Protein AF-A0A533XH24-F1 (afdb_monomer)

Radius of gyration: 17.61 Å; Cα contacts (8 Å, |Δi|>4): 109; chains: 1; bounding box: 40×17×69 Å

Sequence (125 aa):
MKTHVRAFYDHLEADRVTAAVLENEQIEAMARDMEAGIRRRPHQTATNQVDRDWMQVKSANETAAENWLALAKYFVLKKQYEQARGTYQRVLTTYNGAAYQTYTDRARIGLQDLDMILSPSKSPS

Mean predicted aligned error: 4.95 Å

Secondary structure (DSSP, 8-state):
-HHHHHHHHHHHHTT-HHHHHHHHHHHHHHHHHHHHHHHTS-TTS-HHHHHHHHHHHHHHHHHHHHHHHHHHHHHHHTT-HHHHHHHHHHHHHHS-SGGGHHHHHHHHHHHHHHHHHHS------

Structure (mmCIF, N/CA/C/O backbone):
data_AF-A0A533XH24-F1
#
_entry.id   AF-A0A533XH24-F1
#
loop_
_atom_site.group_PDB
_atom_site.id
_atom_site.type_symbol
_atom_site.label_atom_id
_atom_site.label_alt_id
_atom_site.label_comp_id
_atom_site.label_asym_id
_atom_site.label_entity_id
_atom_site.label_seq_id
_atom_site.pdbx_PDB_ins_code
_atom_site.Cartn_x
_atom_site.Cartn_y
_atom_site.Cartn_z
_atom_site.occupancy
_atom_site.B_iso_or_equiv
_atom_site.auth_seq_id
_atom_site.auth_comp_id
_atom_site.auth_asym_id
_atom_site.auth_atom_id
_atom_site.pdbx_PDB_model_num
ATOM 1 N N . MET A 1 1 ? -3.157 0.554 -14.818 1.00 85.75 1 MET A N 1
ATOM 2 C CA . MET A 1 1 ? -2.865 1.307 -13.573 1.00 85.75 1 MET A CA 1
ATOM 3 C C . MET A 1 1 ? -4.024 2.186 -13.096 1.00 85.75 1 MET A C 1
ATOM 5 O O . MET A 1 1 ? -4.640 1.797 -12.121 1.00 85.75 1 MET A O 1
ATOM 9 N N . LYS A 1 2 ? -4.384 3.311 -13.749 1.00 91.62 2 LYS A N 1
ATOM 10 C CA . LYS A 1 2 ? -5.45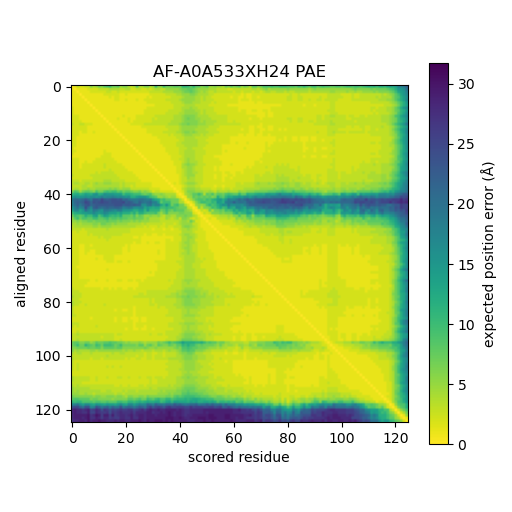1 4.222 -13.250 1.00 91.62 2 LYS A CA 1
ATOM 11 C C . LYS A 1 2 ? -6.791 3.527 -12.950 1.00 91.62 2 LYS A C 1
ATOM 13 O O . LYS A 1 2 ? -7.417 3.840 -11.947 1.00 91.62 2 LYS A O 1
ATOM 18 N N . THR A 1 3 ? -7.194 2.569 -13.788 1.00 95.50 3 THR A N 1
ATOM 19 C CA . THR A 1 3 ? -8.401 1.754 -13.569 1.00 95.50 3 THR A CA 1
ATOM 20 C C . THR A 1 3 ? -8.332 0.956 -12.267 1.00 95.50 3 THR A C 1
ATOM 22 O O . THR A 1 3 ? -9.264 1.033 -11.480 1.00 95.50 3 THR A O 1
ATOM 25 N N . HIS A 1 4 ? -7.213 0.273 -12.005 1.00 97.00 4 HIS A N 1
AT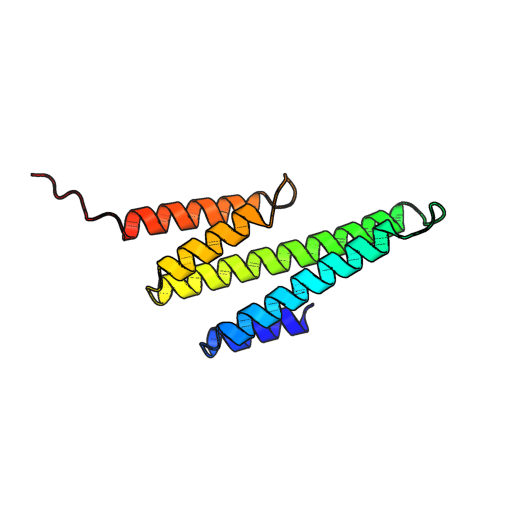OM 26 C CA . HIS A 1 4 ? -7.001 -0.494 -10.771 1.00 97.00 4 HIS A CA 1
ATOM 27 C C . HIS A 1 4 ? -6.941 0.404 -9.533 1.00 97.00 4 HIS A C 1
ATOM 29 O O . HIS A 1 4 ? -7.497 0.059 -8.503 1.00 97.00 4 HIS A O 1
ATOM 35 N N . VAL A 1 5 ? -6.339 1.596 -9.633 1.00 97.38 5 VAL A N 1
ATOM 36 C CA . VAL A 1 5 ? -6.344 2.570 -8.524 1.00 97.38 5 VAL A CA 1
ATOM 37 C C . VAL A 1 5 ? -7.767 2.997 -8.186 1.00 97.38 5 VAL A C 1
ATOM 39 O O . VAL A 1 5 ? -8.150 3.010 -7.024 1.00 97.38 5 VAL A O 1
ATOM 42 N N . ARG A 1 6 ? -8.573 3.327 -9.198 1.00 97.88 6 ARG A N 1
ATOM 43 C CA . ARG A 1 6 ? -9.973 3.688 -8.977 1.00 97.88 6 ARG A CA 1
ATOM 44 C C . ARG A 1 6 ? -10.757 2.526 -8.363 1.00 97.88 6 ARG A C 1
ATOM 46 O O . ARG A 1 6 ? -11.409 2.722 -7.348 1.00 97.88 6 ARG A O 1
ATOM 53 N N . ALA A 1 7 ? -10.642 1.329 -8.937 1.00 98.25 7 ALA A N 1
ATOM 54 C CA . ALA A 1 7 ? -11.324 0.139 -8.436 1.00 98.25 7 ALA A CA 1
ATOM 55 C C . ALA A 1 7 ? -10.901 -0.212 -6.999 1.00 98.25 7 ALA A C 1
ATOM 57 O O . ALA A 1 7 ? -11.744 -0.595 -6.194 1.00 98.25 7 ALA A O 1
ATOM 58 N N . PHE A 1 8 ? -9.625 -0.012 -6.648 1.00 98.62 8 PHE A N 1
ATOM 59 C CA . PHE A 1 8 ? -9.124 -0.153 -5.282 1.00 98.62 8 PHE A CA 1
ATOM 60 C C . PHE A 1 8 ? -9.916 0.720 -4.302 1.00 98.62 8 PHE A C 1
ATOM 62 O O . PHE A 1 8 ? -10.435 0.203 -3.312 1.00 98.62 8 PHE A O 1
ATOM 69 N N . TYR A 1 9 ? -10.040 2.022 -4.582 1.00 98.31 9 TYR A N 1
ATOM 70 C CA . TYR A 1 9 ? -10.770 2.941 -3.706 1.00 98.31 9 TYR A CA 1
ATOM 71 C C . TYR A 1 9 ? -12.275 2.649 -3.700 1.00 98.31 9 TYR A C 1
ATOM 73 O O . TYR A 1 9 ? -12.849 2.560 -2.618 1.00 98.31 9 TYR A O 1
ATOM 81 N N . ASP A 1 10 ? -12.883 2.374 -4.859 1.00 98.44 10 ASP A N 1
ATOM 82 C CA . ASP A 1 10 ? -14.301 1.991 -4.961 1.00 98.44 10 ASP A CA 1
ATOM 83 C C . ASP A 1 10 ? -14.602 0.727 -4.116 1.00 98.44 10 ASP A C 1
ATOM 85 O O . ASP A 1 10 ? -15.638 0.619 -3.457 1.00 98.44 10 ASP A O 1
ATOM 89 N N . HIS A 1 11 ? -13.690 -0.253 -4.100 1.00 98.56 11 HIS A N 1
ATOM 90 C CA . HIS A 1 11 ? -13.813 -1.453 -3.271 1.00 98.56 11 HIS A CA 1
ATOM 91 C C . HIS A 1 11 ? -13.588 -1.183 -1.787 1.00 98.56 11 HIS A C 1
ATOM 93 O O . HIS A 1 11 ? -14.305 -1.755 -0.965 1.00 98.56 11 HIS A O 1
ATOM 99 N N . LEU A 1 12 ? -12.629 -0.327 -1.437 1.00 97.31 12 LEU A N 1
ATOM 100 C CA . LEU A 1 12 ? -12.354 0.026 -0.049 1.00 97.31 12 LEU A CA 1
ATOM 101 C C . LEU A 1 12 ? -13.529 0.789 0.579 1.00 97.31 12 LEU A C 1
ATOM 103 O O . LEU A 1 12 ? -13.918 0.484 1.702 1.00 97.31 12 LEU A O 1
ATOM 107 N N . GLU A 1 13 ? -14.138 1.713 -0.167 1.00 97.00 13 GLU A N 1
ATOM 108 C CA . GLU A 1 13 ? -15.345 2.445 0.241 1.00 97.00 13 GLU A CA 1
ATOM 109 C C . GLU A 1 13 ? -16.562 1.525 0.416 1.00 97.00 13 GLU A C 1
ATOM 111 O O . GLU A 1 13 ? -17.407 1.761 1.277 1.00 97.00 13 GLU A O 1
ATOM 116 N N . ALA A 1 14 ? -16.635 0.442 -0.362 1.00 98.12 14 ALA A N 1
ATOM 117 C CA . ALA A 1 14 ? -17.682 -0.572 -0.260 1.00 98.12 14 ALA A CA 1
ATOM 118 C C . ALA A 1 14 ? -17.383 -1.680 0.776 1.00 98.12 14 ALA A C 1
ATOM 120 O O . ALA A 1 14 ? -18.050 -2.717 0.754 1.00 98.12 1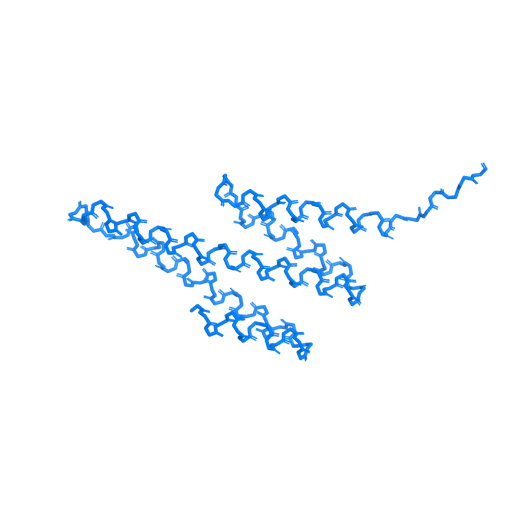4 ALA A O 1
ATOM 121 N N . ASP A 1 15 ? -16.367 -1.509 1.633 1.00 97.81 15 ASP A N 1
ATOM 122 C CA . ASP A 1 15 ? -15.862 -2.502 2.595 1.00 97.81 15 ASP A CA 1
ATOM 123 C C . ASP A 1 15 ? -15.458 -3.859 1.949 1.00 97.81 15 ASP A C 1
ATOM 125 O O . ASP A 1 15 ? -15.342 -4.892 2.614 1.00 97.81 15 ASP A O 1
ATOM 129 N N . ARG A 1 16 ? -15.178 -3.884 0.637 1.00 98.38 16 ARG A N 1
ATOM 130 C CA . ARG A 1 16 ? -14.754 -5.073 -0.130 1.00 98.38 16 ARG A CA 1
ATOM 131 C C . ARG A 1 16 ? -13.236 -5.222 -0.115 1.00 98.38 16 ARG A C 1
ATOM 133 O O . ARG A 1 16 ? -12.575 -5.192 -1.152 1.00 98.38 16 ARG A O 1
ATOM 140 N N . VAL A 1 17 ? -12.690 -5.424 1.080 1.00 98.12 17 VAL A N 1
ATOM 141 C CA . VAL A 1 17 ? -11.242 -5.470 1.346 1.00 98.12 17 VAL A CA 1
ATOM 142 C C . VAL A 1 17 ? -10.492 -6.425 0.414 1.00 98.12 17 VAL A C 1
ATOM 144 O O . VAL A 1 17 ? -9.497 -6.030 -0.180 1.00 98.12 17 VAL A O 1
ATOM 147 N N . THR A 1 18 ? -10.968 -7.660 0.236 1.00 98.06 18 THR A N 1
ATOM 148 C CA . THR A 1 18 ? -10.297 -8.642 -0.634 1.00 98.06 18 THR A CA 1
ATOM 149 C C . THR A 1 18 ? -10.216 -8.169 -2.083 1.00 98.06 18 THR A C 1
ATOM 151 O O . THR A 1 18 ? -9.192 -8.359 -2.728 1.00 98.06 18 THR A O 1
ATOM 154 N N . ALA A 1 19 ? -11.264 -7.520 -2.592 1.00 98.44 19 ALA A N 1
ATOM 155 C CA . ALA A 1 19 ? -11.256 -6.988 -3.949 1.00 98.44 19 ALA A CA 1
ATOM 156 C C . ALA A 1 19 ? -10.283 -5.805 -4.069 1.00 98.44 19 ALA A C 1
ATOM 158 O O . ALA A 1 19 ? -9.497 -5.763 -5.007 1.00 98.44 19 ALA A O 1
ATOM 159 N N . ALA A 1 20 ? -10.250 -4.904 -3.079 1.00 98.56 20 ALA A N 1
ATOM 160 C CA . ALA A 1 20 ? -9.267 -3.821 -3.040 1.00 98.56 20 ALA A CA 1
ATOM 161 C C . ALA A 1 20 ? -7.823 -4.364 -3.040 1.00 98.56 20 ALA A C 1
ATOM 163 O O . ALA A 1 20 ? -7.003 -3.949 -3.852 1.00 98.56 20 ALA A O 1
ATOM 164 N N . VAL A 1 21 ? -7.520 -5.352 -2.192 1.00 98.56 21 VAL A N 1
ATOM 165 C CA . VAL A 1 21 ? -6.211 -6.034 -2.153 1.00 98.56 21 VAL A CA 1
ATOM 166 C C . VAL A 1 21 ? -5.817 -6.545 -3.543 1.00 98.56 21 VAL A C 1
ATOM 168 O O . VAL A 1 21 ? -4.722 -6.234 -4.007 1.00 98.56 21 VAL A O 1
ATOM 171 N N . LEU A 1 22 ? -6.721 -7.254 -4.230 1.00 98.50 22 LEU A N 1
ATOM 172 C CA . LEU A 1 22 ? -6.467 -7.793 -5.569 1.00 98.50 22 LEU A CA 1
ATOM 173 C C . LEU A 1 22 ? -6.166 -6.692 -6.592 1.00 98.50 22 LEU A C 1
ATOM 175 O O . LEU A 1 22 ? -5.219 -6.826 -7.364 1.00 98.50 22 LEU A O 1
ATOM 179 N N . GLU A 1 23 ? -6.917 -5.589 -6.582 1.00 98.62 23 GLU A N 1
ATOM 180 C CA . GLU A 1 23 ? -6.662 -4.457 -7.481 1.00 98.62 23 GLU A CA 1
ATOM 181 C C . GLU A 1 23 ? -5.269 -3.851 -7.260 1.00 98.62 23 GLU A C 1
ATOM 183 O O . GLU A 1 23 ? -4.579 -3.497 -8.220 1.00 98.62 23 GLU A O 1
ATOM 188 N N 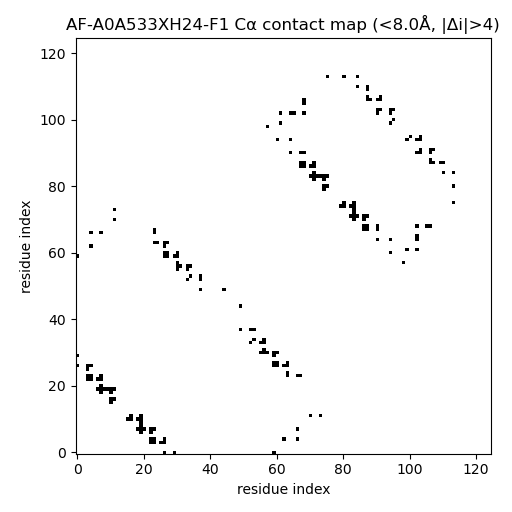. ASN A 1 24 ? -4.806 -3.778 -6.009 1.00 98.62 24 ASN A N 1
ATOM 189 C CA . ASN A 1 24 ? -3.466 -3.276 -5.727 1.00 98.62 24 ASN A CA 1
ATOM 190 C C . ASN A 1 24 ? -2.363 -4.258 -6.146 1.00 98.62 24 ASN A C 1
ATOM 192 O O . ASN A 1 24 ? -1.329 -3.853 -6.678 1.00 98.62 24 ASN A O 1
ATOM 196 N N . GLU A 1 25 ? -2.594 -5.558 -5.966 1.00 98.25 25 GLU A N 1
ATOM 197 C CA . GLU A 1 25 ? -1.675 -6.600 -6.429 1.00 98.25 25 GLU A CA 1
ATOM 198 C C . GLU A 1 25 ? -1.540 -6.609 -7.958 1.00 98.25 25 GLU A C 1
ATOM 200 O O . GLU A 1 25 ? -0.444 -6.855 -8.464 1.00 98.25 25 GLU A O 1
ATOM 205 N N . GLN A 1 26 ? -2.587 -6.240 -8.709 1.00 98.44 26 GLN A N 1
ATOM 206 C CA . GLN A 1 26 ? -2.478 -6.033 -10.161 1.00 98.44 26 GLN A CA 1
ATOM 207 C C . GLN A 1 26 ? -1.540 -4.871 -10.518 1.00 98.44 26 GLN A C 1
ATOM 209 O O . GLN A 1 26 ? -0.797 -4.957 -11.495 1.00 98.44 26 GLN A O 1
ATOM 214 N N . ILE A 1 27 ? -1.511 -3.795 -9.726 1.00 98.25 27 ILE A N 1
ATOM 215 C CA . ILE A 1 27 ? -0.562 -2.687 -9.934 1.00 98.25 27 ILE A CA 1
ATOM 216 C C . ILE A 1 27 ? 0.875 -3.162 -9.679 1.00 98.25 27 ILE A C 1
ATOM 218 O O . ILE A 1 27 ? 1.766 -2.870 -10.480 1.00 98.25 27 ILE A O 1
ATOM 222 N N . GLU A 1 28 ? 1.104 -3.936 -8.615 1.00 97.81 28 GLU A N 1
ATOM 223 C CA . GLU A 1 28 ? 2.416 -4.540 -8.347 1.00 97.81 28 GLU A CA 1
ATOM 224 C C . GLU A 1 28 ? 2.834 -5.534 -9.443 1.00 97.81 28 GLU A C 1
ATOM 226 O O . GLU A 1 28 ? 4.013 -5.608 -9.788 1.00 97.81 28 GLU A O 1
ATOM 231 N N . ALA A 1 29 ? 1.897 -6.309 -9.994 1.00 97.75 29 ALA A N 1
ATOM 232 C CA . ALA A 1 29 ? 2.165 -7.225 -11.101 1.00 97.75 29 ALA A CA 1
ATOM 233 C C . ALA A 1 29 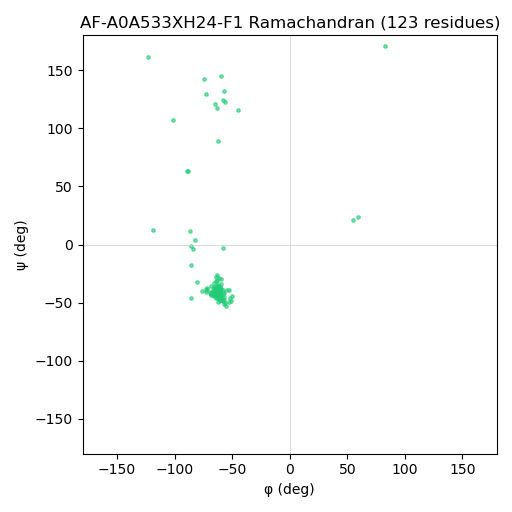? 2.588 -6.458 -12.362 1.00 97.75 29 ALA A C 1
ATOM 235 O O . ALA A 1 29 ? 3.621 -6.771 -12.949 1.00 97.75 29 ALA A O 1
ATOM 236 N N . MET A 1 30 ? 1.879 -5.374 -12.704 1.00 96.81 30 MET A N 1
ATOM 237 C CA . MET A 1 30 ? 2.268 -4.486 -13.805 1.00 96.81 30 MET A CA 1
ATOM 238 C C . MET A 1 30 ? 3.684 -3.926 -13.617 1.00 96.81 30 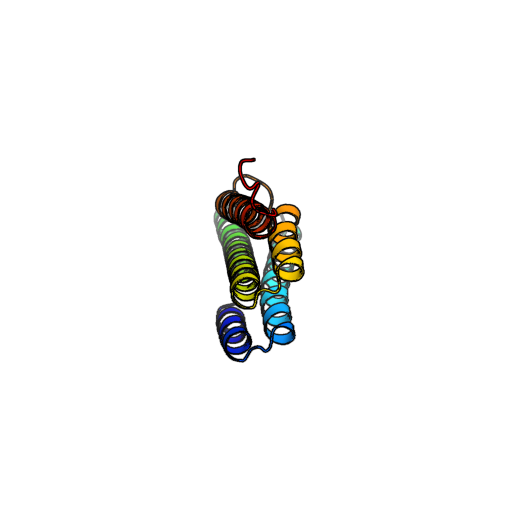MET A C 1
ATOM 240 O O . MET A 1 30 ? 4.451 -3.873 -14.577 1.00 96.81 30 MET A O 1
ATOM 244 N N . ALA A 1 31 ? 4.051 -3.520 -12.396 1.00 96.00 31 ALA A N 1
ATOM 245 C CA . ALA A 1 31 ? 5.398 -3.031 -12.100 1.00 96.00 31 ALA A CA 1
ATOM 246 C C . ALA A 1 31 ? 6.470 -4.105 -12.344 1.00 96.00 31 ALA A C 1
ATOM 248 O O . ALA A 1 31 ? 7.476 -3.833 -13.004 1.00 96.00 31 ALA A O 1
ATOM 249 N N . ARG A 1 32 ? 6.225 -5.334 -11.871 1.00 96.12 32 ARG A N 1
ATOM 250 C CA . ARG A 1 32 ? 7.123 -6.485 -12.064 1.00 96.12 32 ARG A CA 1
ATOM 251 C C . ARG A 1 32 ? 7.269 -6.866 -13.535 1.00 96.12 32 ARG A C 1
ATOM 253 O O . ARG A 1 32 ? 8.383 -7.129 -13.986 1.00 96.12 32 ARG A O 1
ATOM 260 N N . ASP A 1 33 ? 6.176 -6.853 -14.290 1.00 95.38 33 ASP A N 1
ATOM 261 C CA . ASP A 1 33 ? 6.188 -7.166 -15.720 1.00 95.38 33 ASP A CA 1
ATOM 262 C C . ASP A 1 33 ? 6.961 -6.110 -16.519 1.00 95.38 33 ASP A C 1
ATOM 264 O O . ASP A 1 33 ? 7.778 -6.456 -17.378 1.00 95.38 33 ASP A O 1
ATOM 268 N N . MET A 1 34 ? 6.771 -4.823 -16.201 1.00 94.06 34 MET A N 1
ATOM 269 C CA . MET A 1 34 ? 7.550 -3.732 -16.795 1.00 94.06 34 MET A CA 1
ATOM 270 C C . MET A 1 34 ? 9.045 -3.883 -16.486 1.00 94.06 34 MET A C 1
ATOM 272 O O . MET A 1 34 ? 9.870 -3.812 -17.397 1.00 94.06 34 MET A O 1
ATOM 276 N N . GLU A 1 35 ? 9.404 -4.160 -15.231 1.00 93.81 35 GLU A N 1
ATOM 277 C CA . GLU A 1 35 ? 10.789 -4.381 -14.804 1.00 93.81 35 GLU A CA 1
ATOM 278 C C . GLU A 1 35 ? 11.438 -5.574 -15.525 1.00 93.81 35 GLU A C 1
ATOM 280 O O . GLU A 1 35 ? 12.548 -5.463 -16.059 1.00 93.81 35 GLU A O 1
ATOM 285 N N . ALA A 1 36 ? 10.741 -6.711 -15.595 1.00 93.81 36 ALA A N 1
ATOM 286 C CA . ALA A 1 36 ? 11.201 -7.889 -16.325 1.00 93.81 36 ALA A CA 1
ATOM 287 C C . ALA A 1 36 ? 11.370 -7.592 -17.822 1.00 93.81 36 ALA A C 1
ATOM 289 O O . ALA A 1 36 ? 12.345 -8.030 -18.439 1.00 93.81 36 ALA A O 1
ATOM 290 N N . GLY A 1 37 ? 10.450 -6.813 -18.394 1.00 91.44 37 GLY A N 1
ATOM 291 C CA . GLY A 1 37 ? 10.517 -6.334 -19.766 1.00 91.44 37 GLY A CA 1
ATOM 292 C C . GLY A 1 37 ? 11.760 -5.489 -20.024 1.00 91.44 37 GLY A C 1
ATOM 293 O O . GLY A 1 37 ? 12.464 -5.756 -20.991 1.00 91.44 37 GLY A O 1
ATOM 294 N N . ILE A 1 38 ? 12.071 -4.520 -19.157 1.00 90.44 38 ILE A N 1
ATOM 295 C CA . ILE A 1 38 ? 13.263 -3.664 -19.279 1.00 90.44 38 ILE A CA 1
ATOM 296 C C . ILE A 1 38 ? 14.545 -4.503 -19.201 1.00 90.44 38 ILE A C 1
ATOM 298 O O . ILE A 1 38 ? 15.423 -4.357 -20.050 1.00 90.44 38 ILE A O 1
ATOM 302 N N . ARG A 1 39 ? 14.638 -5.426 -18.234 1.00 88.94 39 ARG A N 1
ATOM 303 C CA . ARG A 1 39 ? 15.824 -6.279 -18.028 1.00 88.94 39 ARG A CA 1
ATOM 304 C C . ARG A 1 39 ? 16.125 -7.227 -19.188 1.00 88.94 39 ARG A C 1
ATOM 306 O O . ARG A 1 39 ? 17.276 -7.602 -19.374 1.00 88.94 39 ARG A O 1
ATOM 313 N N . ARG A 1 40 ? 15.108 -7.634 -19.952 1.00 88.31 40 ARG A N 1
ATOM 314 C CA . ARG A 1 40 ? 15.257 -8.537 -21.106 1.00 88.31 40 ARG A CA 1
ATOM 315 C C . ARG A 1 40 ? 15.644 -7.815 -22.400 1.00 88.31 40 ARG A C 1
ATOM 317 O O . ARG A 1 40 ? 15.830 -8.481 -23.418 1.00 88.31 40 ARG A O 1
ATOM 324 N N . ARG A 1 41 ? 15.728 -6.479 -22.410 1.00 81.69 41 ARG A N 1
ATOM 325 C CA . ARG A 1 41 ? 15.974 -5.734 -23.651 1.00 81.69 41 ARG A CA 1
ATOM 326 C C . ARG A 1 41 ? 17.426 -5.834 -24.119 1.00 81.69 41 ARG A C 1
ATOM 328 O O . ARG A 1 41 ? 18.338 -5.752 -23.297 1.00 81.69 41 ARG A O 1
ATOM 335 N N . PRO A 1 42 ? 17.654 -5.918 -25.443 1.00 72.12 42 PRO A N 1
ATOM 336 C CA . PRO A 1 42 ? 18.990 -5.818 -26.009 1.00 72.12 42 PRO A CA 1
ATOM 337 C C . PRO A 1 42 ? 19.643 -4.474 -25.659 1.00 72.12 42 PRO A C 1
ATOM 339 O O . PRO A 1 42 ? 18.983 -3.428 -25.671 1.00 72.12 42 PRO A O 1
ATOM 342 N N . HIS A 1 43 ? 20.963 -4.491 -25.458 1.00 63.38 43 HIS A N 1
ATOM 343 C CA . HIS 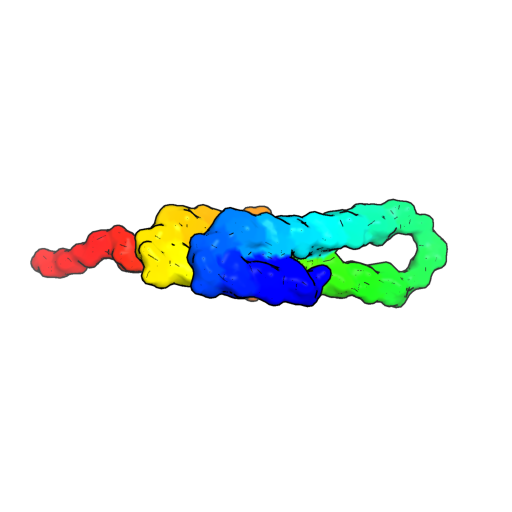A 1 43 ? 21.802 -3.323 -25.142 1.00 63.38 43 HIS A CA 1
ATOM 344 C C . HIS A 1 43 ? 21.764 -2.177 -26.178 1.00 63.38 43 HIS A C 1
ATOM 346 O O . HIS A 1 43 ? 22.374 -1.139 -25.959 1.00 63.38 43 HIS A O 1
ATOM 352 N N . GLN A 1 44 ? 21.050 -2.336 -27.297 1.00 62.12 44 GLN A N 1
ATOM 353 C CA . GLN A 1 44 ? 20.883 -1.317 -28.342 1.00 62.12 44 GLN A CA 1
ATOM 354 C C . GLN A 1 44 ? 19.735 -0.327 -28.064 1.00 62.12 44 GLN A C 1
ATOM 356 O O . GLN A 1 44 ? 19.498 0.583 -28.856 1.00 62.12 44 GLN A O 1
ATOM 361 N N . THR A 1 45 ? 19.001 -0.489 -26.959 1.00 68.88 45 THR A N 1
ATOM 362 C CA . THR A 1 45 ? 17.926 0.444 -26.586 1.00 68.88 45 THR A CA 1
ATOM 363 C C . THR A 1 45 ? 18.525 1.766 -26.098 1.00 68.88 45 THR A C 1
ATOM 365 O O . THR A 1 45 ? 19.382 1.763 -25.219 1.00 68.88 45 THR A O 1
ATOM 368 N N . ALA A 1 46 ? 18.062 2.901 -26.635 1.00 74.19 46 ALA A N 1
ATOM 369 C CA . ALA A 1 46 ? 18.544 4.224 -26.235 1.00 74.19 46 ALA A CA 1
ATOM 370 C C . ALA A 1 46 ? 18.376 4.461 -24.720 1.00 74.19 46 ALA A C 1
ATOM 372 O O . ALA A 1 46 ? 17.285 4.256 -24.184 1.00 74.19 46 ALA A O 1
ATOM 373 N N . THR A 1 47 ? 19.427 4.953 -24.054 1.00 74.56 47 THR A N 1
ATOM 374 C CA . THR A 1 47 ? 19.479 5.183 -22.595 1.00 74.56 47 THR A CA 1
ATOM 375 C C . THR A 1 47 ? 18.269 5.969 -22.078 1.00 74.56 47 THR A C 1
ATOM 377 O O . THR A 1 47 ? 17.600 5.530 -21.149 1.00 74.56 47 THR A O 1
ATOM 380 N N . ASN A 1 48 ? 17.874 7.040 -22.778 1.00 79.81 48 ASN A N 1
ATOM 381 C CA . ASN A 1 48 ? 16.720 7.869 -22.403 1.00 79.81 48 ASN A CA 1
ATOM 382 C C . ASN A 1 48 ? 15.383 7.101 -22.389 1.00 79.81 48 ASN A C 1
ATOM 384 O O . ASN A 1 48 ? 14.457 7.478 -21.671 1.00 79.81 48 ASN A O 1
ATOM 388 N N . GLN A 1 49 ? 15.235 6.050 -23.203 1.00 79.62 49 GLN A N 1
ATOM 389 C CA . GLN A 1 49 ? 14.029 5.219 -23.191 1.00 79.62 49 GLN A CA 1
ATOM 390 C C . GLN A 1 49 ? 14.017 4.283 -21.981 1.00 79.62 49 GLN A C 1
ATOM 392 O O . GLN A 1 49 ? 12.974 4.108 -21.361 1.00 79.62 49 GLN A O 1
ATOM 397 N N . VAL A 1 50 ? 15.174 3.718 -21.634 1.00 82.12 50 VAL A N 1
ATOM 398 C CA . VAL A 1 50 ? 15.329 2.850 -20.462 1.00 82.12 50 VAL A CA 1
ATOM 399 C C . VAL A 1 50 ? 15.023 3.627 -19.178 1.00 82.12 50 VAL A C 1
ATOM 401 O O . VAL A 1 50 ? 14.277 3.130 -18.338 1.00 82.12 50 VAL A O 1
ATOM 404 N N . ASP A 1 51 ? 15.489 4.873 -19.069 1.00 86.94 51 ASP A N 1
ATOM 405 C CA . ASP A 1 51 ? 15.212 5.733 -17.911 1.00 86.94 51 ASP A CA 1
ATOM 406 C C . ASP A 1 51 ? 13.717 6.056 -17.758 1.00 86.94 51 ASP A C 1
ATOM 408 O O . ASP A 1 51 ? 13.165 5.968 -16.658 1.00 86.94 51 ASP A O 1
ATOM 412 N N . ARG A 1 52 ? 13.024 6.372 -18.864 1.00 89.38 52 ARG A N 1
ATOM 413 C CA . ARG A 1 52 ? 11.569 6.613 -18.843 1.00 89.38 52 ARG A CA 1
ATOM 414 C C . ARG A 1 52 ? 10.783 5.383 -18.405 1.00 89.38 52 ARG A C 1
ATOM 416 O O . ARG A 1 52 ? 9.804 5.519 -17.675 1.00 89.38 52 ARG A O 1
ATOM 423 N N . ASP A 1 53 ? 11.208 4.197 -18.817 1.00 89.94 53 ASP A N 1
ATOM 424 C CA . ASP A 1 53 ? 10.519 2.962 -18.452 1.00 89.94 53 ASP A CA 1
ATOM 425 C C . ASP A 1 53 ? 10.762 2.612 -16.975 1.00 89.94 53 ASP A C 1
ATOM 427 O O . ASP A 1 53 ? 9.828 2.235 -16.265 1.00 89.94 53 ASP A O 1
ATOM 431 N N . TRP A 1 54 ? 11.972 2.844 -16.456 1.00 92.81 54 TRP A N 1
ATOM 432 C CA . TRP A 1 54 ? 12.239 2.739 -15.017 1.00 92.81 54 TRP A CA 1
ATOM 433 C C . TRP A 1 54 ? 11.426 3.740 -14.191 1.00 92.81 54 TRP A C 1
ATOM 435 O O . TRP A 1 54 ? 10.949 3.394 -13.108 1.00 92.81 54 TRP A O 1
ATOM 445 N N . MET A 1 55 ? 11.190 4.953 -14.700 1.00 93.94 55 MET A N 1
ATOM 4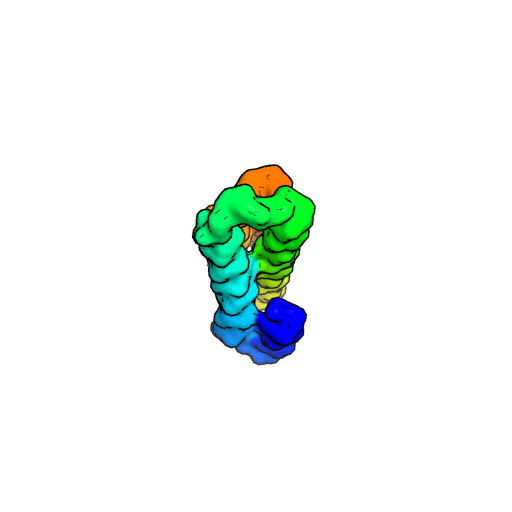46 C CA . MET A 1 55 ? 10.273 5.900 -14.056 1.00 93.94 55 MET A CA 1
ATOM 447 C C . MET A 1 55 ? 8.834 5.370 -13.992 1.00 93.94 55 MET A C 1
ATOM 449 O O . MET A 1 55 ? 8.148 5.605 -12.997 1.00 93.94 55 MET A O 1
ATOM 453 N N . GLN A 1 56 ? 8.367 4.644 -15.012 1.00 94.44 56 GLN A N 1
ATOM 454 C CA . GLN A 1 56 ? 7.036 4.026 -14.990 1.00 94.44 56 GLN A CA 1
ATOM 455 C C . GLN A 1 56 ? 6.948 2.900 -13.954 1.00 94.44 56 GLN A C 1
ATOM 457 O O . GLN A 1 56 ? 5.970 2.843 -13.208 1.00 94.44 56 GLN A O 1
ATOM 462 N N . VAL A 1 57 ? 7.987 2.062 -13.845 1.00 95.94 57 VAL A N 1
ATOM 463 C CA . VAL A 1 57 ? 8.094 1.040 -12.785 1.00 95.94 57 VAL A CA 1
ATOM 464 C C . VAL A 1 57 ? 8.037 1.694 -11.405 1.00 95.94 57 VAL A C 1
ATOM 466 O O . VAL A 1 57 ? 7.242 1.282 -10.559 1.00 95.94 57 VAL A O 1
ATOM 469 N N . LYS A 1 58 ? 8.830 2.752 -11.191 1.00 95.50 58 LYS A N 1
ATOM 470 C CA . LYS A 1 58 ? 8.828 3.520 -9.939 1.00 95.50 58 LYS A CA 1
ATOM 471 C C . LYS A 1 58 ? 7.434 4.053 -9.622 1.00 95.50 58 LYS A C 1
ATOM 473 O O . LYS A 1 58 ? 6.936 3.805 -8.533 1.00 95.50 58 LYS A O 1
ATOM 478 N N . SER A 1 59 ? 6.777 4.702 -10.583 1.00 95.88 59 SER A N 1
ATOM 479 C CA . SER A 1 59 ? 5.434 5.265 -10.400 1.00 95.88 59 SER A CA 1
ATOM 480 C C . SER A 1 59 ? 4.385 4.203 -10.044 1.00 95.88 59 SER A C 1
ATOM 482 O O . SER A 1 59 ? 3.533 4.446 -9.186 1.00 95.88 59 SER A O 1
ATOM 484 N N . ALA A 1 60 ? 4.455 3.014 -10.649 1.00 97.25 60 ALA A N 1
ATOM 485 C CA . ALA A 1 60 ? 3.564 1.907 -10.312 1.00 97.25 60 ALA A CA 1
ATOM 486 C C . ALA A 1 60 ? 3.802 1.391 -8.884 1.00 97.25 60 ALA A C 1
ATOM 488 O O . ALA A 1 60 ? 2.845 1.228 -8.128 1.00 97.25 60 ALA A O 1
ATOM 489 N N . ASN A 1 61 ? 5.063 1.216 -8.483 1.00 97.88 61 ASN A N 1
ATOM 490 C CA . ASN A 1 61 ? 5.410 0.803 -7.121 1.00 97.88 61 ASN A CA 1
ATOM 491 C C . ASN A 1 61 ? 5.009 1.848 -6.071 1.00 97.88 61 ASN A C 1
ATOM 493 O O . ASN A 1 61 ? 4.465 1.488 -5.032 1.00 97.88 61 ASN A O 1
ATOM 497 N N . GLU A 1 62 ? 5.225 3.133 -6.350 1.00 97.62 62 GLU A N 1
ATOM 498 C CA . GLU A 1 62 ? 4.800 4.246 -5.492 1.00 97.62 62 GLU A CA 1
ATOM 499 C C . GLU A 1 62 ? 3.279 4.263 -5.307 1.00 97.62 62 GLU A C 1
ATOM 501 O O . GLU A 1 62 ? 2.784 4.376 -4.187 1.00 97.62 62 GLU A O 1
ATOM 506 N N . THR A 1 63 ? 2.536 4.068 -6.398 1.00 98.25 63 THR A N 1
ATOM 507 C CA . THR A 1 63 ? 1.072 3.964 -6.363 1.00 98.25 63 THR A CA 1
ATOM 508 C C . THR A 1 63 ? 0.623 2.780 -5.505 1.00 98.25 63 THR A C 1
ATOM 510 O O . THR A 1 63 ? -0.268 2.922 -4.669 1.00 98.25 63 THR A O 1
ATOM 513 N N . ALA A 1 64 ? 1.254 1.616 -5.676 1.00 98.56 64 ALA A N 1
ATOM 514 C CA . ALA A 1 64 ? 0.913 0.432 -4.900 1.00 98.56 64 ALA A CA 1
ATOM 515 C C . ALA A 1 64 ? 1.230 0.598 -3.404 1.00 98.56 64 ALA A C 1
ATOM 517 O O . ALA A 1 64 ? 0.430 0.199 -2.553 1.00 98.56 64 ALA A O 1
ATOM 518 N N . ALA A 1 65 ? 2.353 1.245 -3.076 1.00 98.62 65 ALA A N 1
ATOM 519 C CA . ALA A 1 65 ? 2.731 1.559 -1.703 1.00 98.62 65 ALA A CA 1
ATOM 520 C C . ALA A 1 65 ? 1.723 2.509 -1.038 1.00 98.62 65 ALA A C 1
ATOM 522 O O . ALA A 1 65 ? 1.324 2.282 0.105 1.00 98.62 65 ALA A O 1
ATOM 523 N N . GLU A 1 66 ? 1.268 3.540 -1.755 1.00 98.50 66 GLU A N 1
ATOM 524 C CA . GLU A 1 66 ? 0.251 4.474 -1.260 1.00 98.50 66 GLU A CA 1
ATOM 525 C C . GLU A 1 66 ? -1.072 3.762 -0.947 1.00 98.50 66 GLU A C 1
ATOM 527 O O . GLU A 1 66 ? -1.650 3.964 0.124 1.00 98.50 66 GLU A O 1
ATOM 532 N N . ASN A 1 67 ? -1.517 2.870 -1.832 1.00 98.69 67 ASN A N 1
ATOM 533 C CA . ASN A 1 67 ? -2.727 2.077 -1.628 1.00 98.69 67 ASN A CA 1
ATOM 534 C C . ASN A 1 67 ? -2.613 1.156 -0.403 1.00 98.69 67 ASN A C 1
ATOM 536 O O . ASN A 1 67 ? -3.547 1.078 0.396 1.00 98.69 67 ASN A O 1
ATOM 540 N N . TRP A 1 68 ? -1.463 0.506 -0.182 1.00 98.81 68 TRP A N 1
ATOM 541 C CA . TRP A 1 68 ? -1.252 -0.286 1.036 1.00 98.81 68 TRP A CA 1
ATOM 542 C C . TRP A 1 68 ? -1.330 0.566 2.304 1.00 98.81 68 TRP A C 1
ATOM 544 O O . TRP A 1 68 ? -1.949 0.154 3.285 1.00 98.81 68 TRP A O 1
ATOM 554 N N . LEU A 1 69 ? -0.761 1.774 2.289 1.00 98.75 69 LEU A N 1
ATOM 555 C CA . LEU A 1 69 ? -0.882 2.704 3.414 1.00 98.75 69 LEU A CA 1
ATOM 556 C C . LEU A 1 69 ? -2.337 3.140 3.640 1.00 98.75 69 LEU A C 1
ATOM 558 O O . LEU A 1 69 ? -2.762 3.267 4.790 1.00 98.75 69 LEU A O 1
ATOM 562 N N . ALA A 1 70 ? -3.110 3.354 2.573 1.00 98.75 70 ALA A N 1
ATOM 563 C CA . ALA A 1 70 ? -4.536 3.661 2.672 1.00 98.75 70 ALA A CA 1
ATOM 564 C C . ALA A 1 70 ? -5.328 2.493 3.284 1.00 98.75 70 ALA A C 1
ATOM 566 O O . ALA A 1 70 ? -6.136 2.712 4.188 1.00 98.75 70 ALA A O 1
ATOM 567 N N . LEU A 1 71 ? -5.042 1.256 2.869 1.00 98.81 71 LEU A N 1
ATOM 568 C CA . LEU A 1 71 ? -5.657 0.056 3.436 1.00 98.81 71 LEU A CA 1
ATOM 569 C C . LEU A 1 71 ? -5.316 -0.115 4.925 1.00 98.81 71 LEU A C 1
ATOM 571 O O . LEU A 1 71 ? -6.201 -0.392 5.734 1.00 98.81 71 LEU A O 1
ATOM 575 N N . ALA A 1 72 ? -4.056 0.105 5.309 1.00 98.69 72 ALA A N 1
ATOM 576 C CA . ALA A 1 72 ? -3.641 0.044 6.708 1.00 98.69 72 ALA A CA 1
ATOM 577 C C . ALA A 1 72 ? -4.421 1.055 7.564 1.00 98.69 72 ALA A C 1
ATOM 579 O O . ALA A 1 72 ? -4.971 0.692 8.603 1.00 98.69 72 ALA A O 1
ATOM 580 N N . LYS A 1 73 ? -4.547 2.305 7.098 1.00 98.12 73 LYS A N 1
ATOM 581 C CA . LYS A 1 73 ? -5.354 3.338 7.769 1.00 98.12 73 LYS A CA 1
ATOM 582 C C . LYS A 1 73 ? -6.829 2.958 7.862 1.00 98.12 73 LYS A C 1
ATOM 584 O O . LYS A 1 73 ? -7.435 3.147 8.913 1.00 98.12 73 LYS A O 1
ATOM 589 N N . TYR A 1 74 ? -7.401 2.400 6.798 1.00 98.44 74 TYR A N 1
ATOM 590 C CA . TYR A 1 74 ? -8.770 1.891 6.817 1.00 98.44 74 TYR A CA 1
ATOM 591 C C . TYR A 1 74 ? -8.960 0.834 7.918 1.00 98.44 74 TYR A C 1
ATOM 593 O O . TYR A 1 74 ? -9.906 0.921 8.702 1.00 98.44 74 TYR A O 1
ATOM 601 N N . PHE A 1 75 ? -8.024 -0.109 8.057 1.00 98.50 75 PHE A N 1
ATOM 602 C CA . PHE A 1 75 ? -8.072 -1.098 9.133 1.00 98.50 75 PHE A CA 1
ATOM 603 C C . PHE A 1 75 ? -7.966 -0.470 10.526 1.00 98.50 75 PHE A C 1
ATOM 605 O O . PHE A 1 75 ? -8.719 -0.866 11.416 1.00 98.50 75 PHE A O 1
ATOM 612 N N . VAL A 1 76 ? -7.117 0.549 10.716 1.00 97.88 76 VAL A N 1
ATOM 613 C CA . VAL A 1 76 ? -7.067 1.318 11.975 1.00 97.88 76 VAL A CA 1
ATOM 614 C C . VAL A 1 76 ? -8.438 1.920 12.299 1.00 97.88 76 VAL A C 1
ATOM 616 O O . VAL A 1 76 ? -8.929 1.748 13.413 1.00 97.88 76 VAL A O 1
ATOM 619 N N . LEU A 1 77 ? -9.095 2.564 11.327 1.00 96.50 77 LEU A N 1
ATOM 620 C CA . LEU A 1 77 ? -10.420 3.176 11.512 1.00 96.50 77 LEU A CA 1
ATOM 621 C C . LEU A 1 77 ? -11.498 2.145 11.877 1.00 96.50 77 LEU A C 1
ATOM 623 O O . LEU A 1 77 ? -12.381 2.426 12.687 1.00 96.50 77 LEU A O 1
ATOM 627 N N . LYS A 1 78 ? -11.404 0.932 11.327 1.00 97.19 78 LYS A N 1
ATOM 628 C CA . LYS A 1 78 ? -12.291 -0.198 11.648 1.00 97.19 78 LYS A CA 1
ATOM 629 C C . LYS A 1 78 ? -11.874 -0.953 12.920 1.00 97.19 78 LYS A C 1
ATOM 631 O O . LYS A 1 78 ? -12.495 -1.962 13.248 1.00 97.19 78 LYS A O 1
ATOM 636 N N . LYS A 1 79 ? -10.845 -0.484 13.640 1.00 97.12 79 LYS A N 1
ATOM 637 C CA . LYS A 1 79 ? -10.253 -1.126 14.832 1.00 97.12 79 LYS A CA 1
ATOM 638 C C . LYS A 1 79 ? -9.712 -2.541 14.574 1.00 97.12 79 LYS A C 1
ATOM 640 O O . LYS A 1 79 ? -9.584 -3.348 15.490 1.00 97.12 79 LYS A O 1
ATOM 645 N N . GLN A 1 80 ? -9.378 -2.843 13.323 1.00 97.62 80 GLN A N 1
ATOM 646 C CA . GLN A 1 80 ? -8.775 -4.097 12.871 1.00 97.62 80 GLN A CA 1
ATOM 647 C C . GLN A 1 80 ? -7.245 -3.995 12.966 1.00 97.62 80 GLN A C 1
ATOM 649 O O . GLN A 1 80 ? -6.529 -3.971 11.966 1.00 97.62 80 GLN A O 1
ATOM 654 N N . TYR A 1 81 ? -6.738 -3.838 14.191 1.00 97.12 81 TYR A N 1
ATOM 655 C CA . TYR A 1 81 ? -5.352 -3.422 14.430 1.00 97.12 81 TYR A CA 1
ATOM 656 C C . TYR A 1 81 ? -4.301 -4.445 13.980 1.00 97.12 81 TYR A C 1
ATOM 658 O O . TYR A 1 81 ? -3.246 -4.044 13.497 1.00 97.12 81 TYR A O 1
ATOM 666 N N . GLU A 1 82 ? -4.590 -5.745 14.061 1.00 96.94 82 GLU A N 1
ATOM 667 C CA . GLU A 1 82 ? -3.677 -6.789 13.569 1.00 96.94 82 GLU A CA 1
ATOM 668 C C . GLU A 1 82 ? -3.547 -6.750 12.041 1.00 96.94 82 GLU A C 1
ATOM 670 O O . GLU A 1 82 ? -2.443 -6.810 11.498 1.00 96.94 82 GLU A O 1
ATOM 675 N N . GLN A 1 83 ? -4.661 -6.551 11.330 1.00 98.19 83 GLN A N 1
ATOM 676 C CA . GLN A 1 83 ? -4.660 -6.369 9.880 1.00 98.19 83 GLN A CA 1
ATOM 677 C C . GLN A 1 83 ? -3.917 -5.086 9.482 1.00 98.19 83 GLN A C 1
ATOM 679 O O . GLN A 1 83 ? -3.129 -5.094 8.532 1.00 98.19 83 GLN A O 1
ATOM 684 N N . ALA A 1 84 ? -4.110 -3.994 10.228 1.00 98.56 84 ALA A N 1
ATOM 685 C CA . ALA A 1 84 ? -3.361 -2.756 10.029 1.00 98.56 84 ALA A CA 1
ATOM 686 C C . ALA A 1 84 ? -1.850 -2.971 10.229 1.00 98.56 84 ALA A C 1
ATOM 688 O O . ALA A 1 84 ? -1.059 -2.589 9.363 1.00 98.56 84 ALA A O 1
ATOM 689 N N . ARG A 1 85 ? -1.450 -3.640 11.323 1.00 98.50 85 ARG A N 1
ATOM 690 C CA . ARG A 1 85 ? -0.051 -3.973 11.638 1.00 98.50 85 ARG A CA 1
ATOM 691 C C . ARG A 1 85 ? 0.583 -4.783 10.509 1.00 98.50 85 ARG A C 1
ATOM 693 O O . ARG A 1 85 ? 1.633 -4.391 10.001 1.00 98.50 85 ARG A O 1
ATOM 700 N N . GLY A 1 86 ? -0.078 -5.855 10.074 1.00 98.38 86 GLY A N 1
ATOM 701 C CA . GLY A 1 86 ? 0.397 -6.688 8.968 1.00 98.38 86 GLY A CA 1
ATOM 702 C C . GLY A 1 86 ? 0.537 -5.907 7.659 1.00 98.38 86 GLY A C 1
ATOM 703 O O . GLY A 1 86 ? 1.519 -6.072 6.934 1.00 98.38 86 GLY A O 1
ATOM 704 N N . THR A 1 87 ? -0.391 -4.988 7.380 1.00 98.69 87 THR A N 1
ATOM 705 C CA . THR A 1 87 ? -0.344 -4.156 6.168 1.00 98.69 87 THR A CA 1
ATOM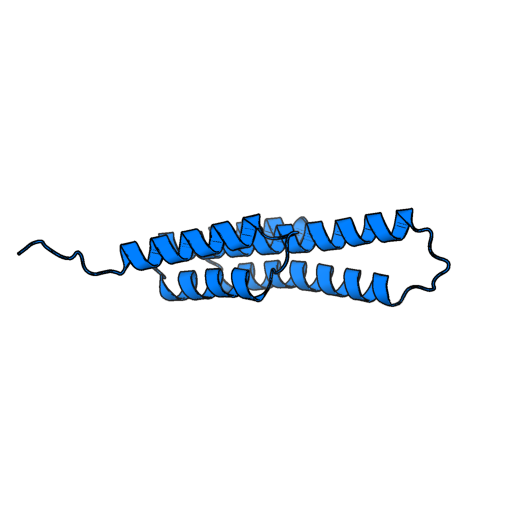 706 C C . THR A 1 87 ? 0.827 -3.168 6.199 1.00 98.69 87 THR A C 1
ATOM 708 O O . THR A 1 87 ? 1.556 -3.056 5.213 1.00 98.69 87 THR A O 1
ATOM 711 N N . TYR A 1 88 ? 1.088 -2.500 7.330 1.00 98.62 88 TYR A N 1
ATOM 712 C CA . TYR A 1 88 ? 2.274 -1.646 7.467 1.00 98.62 88 TYR A CA 1
ATOM 713 C C . TYR A 1 88 ? 3.578 -2.445 7.365 1.00 98.62 88 TYR A C 1
ATOM 715 O O . TYR A 1 88 ? 4.507 -2.015 6.681 1.00 98.62 88 TYR A O 1
ATOM 723 N N . GLN A 1 89 ? 3.647 -3.627 7.983 1.00 98.25 89 GLN A N 1
ATOM 724 C CA . GLN A 1 89 ? 4.809 -4.513 7.868 1.00 98.25 89 GLN A CA 1
ATOM 725 C C . GLN A 1 89 ? 5.062 -4.929 6.415 1.00 98.25 89 GLN A C 1
ATOM 727 O O . GLN A 1 89 ? 6.210 -4.894 5.978 1.00 98.25 89 GLN A O 1
ATOM 732 N N . ARG A 1 90 ? 4.012 -5.233 5.637 1.00 97.94 90 ARG A N 1
ATOM 733 C CA . ARG A 1 90 ? 4.139 -5.512 4.197 1.00 97.94 90 ARG A CA 1
ATOM 734 C C . ARG A 1 90 ? 4.779 -4.348 3.439 1.00 97.94 90 ARG A C 1
ATOM 736 O O . ARG A 1 90 ? 5.635 -4.587 2.589 1.00 97.94 90 ARG A O 1
ATOM 743 N N . VAL A 1 91 ? 4.399 -3.102 3.735 1.00 98.44 91 VAL A N 1
ATOM 744 C CA . VAL A 1 91 ? 5.012 -1.924 3.091 1.00 98.44 91 VAL A CA 1
ATOM 745 C C . VAL A 1 91 ? 6.514 -1.874 3.380 1.00 98.44 91 VAL A C 1
ATOM 747 O O . VAL A 1 91 ? 7.302 -1.665 2.461 1.00 98.44 91 VAL A O 1
ATOM 750 N N . LEU A 1 92 ? 6.921 -2.127 4.627 1.00 97.88 92 LEU A N 1
ATOM 751 C CA . LEU A 1 92 ? 8.334 -2.127 5.023 1.00 97.88 92 LEU A CA 1
ATOM 752 C C . LEU A 1 92 ? 9.152 -3.241 4.366 1.00 97.88 92 LEU A C 1
ATOM 754 O O . LEU A 1 92 ? 10.321 -3.030 4.055 1.00 97.88 92 LEU A O 1
ATOM 758 N N . THR A 1 93 ? 8.565 -4.422 4.178 1.00 97.00 93 THR A N 1
ATOM 759 C CA . THR A 1 93 ? 9.271 -5.566 3.584 1.00 97.00 93 THR A CA 1
ATOM 760 C C . THR A 1 93 ? 9.337 -5.487 2.062 1.00 97.00 93 THR A C 1
ATOM 762 O O . THR A 1 93 ? 10.315 -5.943 1.472 1.00 97.00 93 THR A O 1
ATOM 765 N N . THR A 1 94 ? 8.319 -4.906 1.424 1.00 96.50 94 THR A N 1
ATOM 766 C CA . THR A 1 94 ? 8.186 -4.881 -0.041 1.00 96.50 94 THR A CA 1
ATOM 767 C C . THR A 1 94 ? 8.939 -3.711 -0.663 1.00 96.50 94 THR A C 1
ATOM 769 O O . THR A 1 94 ? 9.657 -3.890 -1.646 1.00 96.50 94 THR A O 1
ATOM 772 N N . TYR A 1 95 ? 8.800 -2.510 -0.099 1.00 95.81 95 TYR A N 1
ATOM 773 C CA . TYR A 1 95 ? 9.367 -1.297 -0.679 1.00 95.81 95 TYR A CA 1
ATOM 774 C C . TYR A 1 95 ? 10.640 -0.922 0.068 1.00 95.81 95 TYR A C 1
ATOM 776 O O . TYR A 1 95 ? 10.591 -0.469 1.205 1.00 95.81 95 TYR A O 1
ATOM 784 N N . ASN A 1 96 ? 11.793 -1.118 -0.568 1.00 85.38 96 ASN A N 1
ATOM 785 C CA . ASN A 1 96 ? 13.100 -0.868 0.036 1.00 85.38 96 ASN A CA 1
ATOM 786 C C . ASN A 1 96 ? 13.943 0.128 -0.777 1.00 85.38 96 ASN A C 1
ATOM 788 O O . ASN A 1 96 ? 13.692 0.393 -1.951 1.00 85.38 96 ASN A O 1
ATOM 792 N N . GLY A 1 97 ? 14.960 0.696 -0.129 1.00 87.62 97 GLY A N 1
ATOM 793 C CA . GLY A 1 97 ? 15.862 1.667 -0.744 1.00 87.62 97 GLY A CA 1
ATOM 794 C C . GLY A 1 97 ? 15.332 3.104 -0.751 1.00 87.62 97 GLY A C 1
ATOM 795 O O . GLY A 1 97 ? 14.178 3.386 -0.423 1.00 87.62 97 GLY A O 1
ATOM 796 N N . ALA A 1 98 ? 16.211 4.034 -1.131 1.00 88.62 98 ALA A N 1
ATOM 797 C CA . ALA A 1 98 ? 15.959 5.475 -1.040 1.00 88.62 98 ALA A CA 1
ATOM 798 C C . ALA A 1 98 ? 14.735 5.935 -1.852 1.00 88.62 98 ALA A C 1
ATOM 800 O O . ALA A 1 98 ? 14.050 6.875 -1.462 1.00 88.62 98 ALA A O 1
ATOM 801 N N . ALA A 1 99 ? 14.422 5.243 -2.953 1.00 90.44 99 ALA A N 1
ATOM 802 C CA . ALA A 1 99 ? 13.306 5.589 -3.829 1.00 90.44 99 ALA A CA 1
ATOM 803 C C . ALA A 1 99 ? 11.929 5.495 -3.147 1.00 90.44 99 ALA A C 1
ATOM 805 O O . ALA A 1 99 ? 11.017 6.205 -3.562 1.00 90.44 99 ALA A O 1
ATOM 806 N N . TYR A 1 100 ? 11.781 4.658 -2.113 1.00 96.38 100 TYR A N 1
ATOM 807 C CA . TYR A 1 100 ? 10.502 4.433 -1.430 1.00 96.38 100 TYR A CA 1
ATOM 808 C C . TYR A 1 100 ? 10.526 4.826 0.051 1.00 96.38 100 TYR A C 1
ATOM 810 O O . TYR A 1 100 ? 9.599 4.499 0.798 1.00 96.38 100 TYR A O 1
ATOM 818 N N . GLN A 1 101 ? 11.565 5.549 0.480 1.00 96.62 101 GLN A N 1
ATOM 819 C CA . GLN A 1 101 ? 11.788 5.894 1.882 1.00 96.62 101 GLN A CA 1
ATOM 820 C C . GLN A 1 101 ? 10.553 6.544 2.518 1.00 96.62 101 GLN A C 1
ATOM 822 O O . GLN A 1 101 ? 10.106 6.082 3.565 1.00 96.62 101 GLN A O 1
ATOM 827 N N . THR A 1 102 ? 9.926 7.511 1.842 1.00 97.38 102 THR A N 1
ATOM 828 C CA . THR A 1 102 ? 8.719 8.200 2.326 1.00 97.38 102 THR A CA 1
ATOM 829 C C . THR A 1 102 ? 7.577 7.244 2.688 1.00 97.38 102 THR A C 1
ATOM 831 O O . THR A 1 102 ? 6.902 7.450 3.697 1.00 97.38 102 THR A O 1
ATOM 834 N N . TYR A 1 103 ? 7.358 6.177 1.914 1.00 98.19 103 TYR A N 1
ATOM 835 C CA . TYR A 1 103 ? 6.301 5.198 2.196 1.00 98.19 103 TYR A CA 1
ATOM 836 C C . TYR A 1 103 ? 6.663 4.317 3.391 1.00 98.19 103 TYR A C 1
ATOM 838 O O . TYR A 1 103 ? 5.823 4.065 4.256 1.00 98.19 103 TYR A O 1
ATOM 846 N N . THR A 1 104 ? 7.929 3.903 3.486 1.00 98.06 104 THR A N 1
ATOM 847 C CA . THR A 1 104 ? 8.408 3.117 4.631 1.00 98.06 104 THR A CA 1
ATOM 848 C C . THR A 1 104 ? 8.436 3.921 5.929 1.00 98.06 104 THR A C 1
ATOM 850 O O . THR A 1 104 ? 8.120 3.384 6.986 1.00 98.06 104 THR A O 1
ATOM 853 N N . ASP A 1 105 ? 8.752 5.216 5.875 1.00 98.12 105 ASP A N 1
ATOM 854 C CA . ASP A 1 105 ? 8.708 6.104 7.037 1.00 98.12 105 ASP A CA 1
ATOM 855 C C . ASP A 1 105 ? 7.267 6.242 7.541 1.00 98.12 105 ASP A C 1
ATOM 857 O O . ASP A 1 105 ? 7.004 6.056 8.728 1.00 98.12 105 ASP A O 1
ATOM 861 N N . ARG A 1 106 ? 6.310 6.459 6.630 1.00 98.50 106 ARG A N 1
ATOM 862 C CA . ARG A 1 106 ? 4.877 6.500 6.961 1.00 98.50 106 ARG A CA 1
ATOM 863 C C . ARG A 1 106 ? 4.373 5.183 7.552 1.00 98.50 106 ARG A C 1
ATOM 865 O O . ARG A 1 106 ? 3.573 5.217 8.482 1.00 98.50 106 ARG A O 1
ATOM 872 N N . ALA A 1 107 ? 4.839 4.040 7.051 1.00 98.44 107 ALA A N 1
ATOM 873 C CA . ALA A 1 107 ? 4.500 2.739 7.624 1.00 98.44 107 ALA A CA 1
ATOM 874 C C . ALA A 1 107 ? 5.100 2.541 9.026 1.00 98.44 107 ALA A C 1
ATOM 876 O O . ALA A 1 107 ? 4.417 2.032 9.911 1.00 98.44 107 ALA A O 1
ATOM 877 N N . ARG A 1 108 ? 6.346 2.982 9.258 1.00 98.25 108 ARG A N 1
ATOM 878 C CA . ARG A 1 108 ? 6.977 2.959 10.590 1.00 98.25 108 ARG A CA 1
ATOM 879 C C . ARG A 1 108 ? 6.215 3.820 11.595 1.00 98.25 108 ARG A C 1
ATOM 881 O O . ARG A 1 108 ? 5.950 3.344 12.693 1.00 98.25 108 ARG A O 1
ATOM 888 N N . ILE A 1 109 ? 5.817 5.030 11.204 1.00 98.06 109 ILE A N 1
ATOM 889 C CA . ILE A 1 109 ? 4.981 5.908 12.036 1.00 98.06 109 ILE A CA 1
ATOM 890 C C . ILE A 1 109 ? 3.641 5.226 12.346 1.00 98.06 109 ILE A C 1
ATOM 892 O O . ILE A 1 109 ? 3.261 5.121 13.504 1.00 98.06 109 ILE A O 1
ATOM 896 N N . GLY A 1 110 ? 2.970 4.658 11.338 1.00 97.81 110 GLY A N 1
ATOM 897 C CA . GLY A 1 110 ? 1.702 3.953 11.544 1.00 97.81 110 GLY A CA 1
ATOM 898 C C . GLY A 1 110 ? 1.794 2.755 12.502 1.00 97.81 110 GLY A C 1
ATOM 899 O O . GLY A 1 110 ? 0.853 2.498 13.251 1.00 97.81 110 GLY A O 1
ATOM 900 N N . LEU A 1 111 ? 2.924 2.039 12.522 1.00 97.88 111 LEU A N 1
ATOM 901 C CA . LEU A 1 111 ? 3.184 0.987 13.512 1.00 97.88 111 LEU A CA 1
ATOM 902 C C . LEU A 1 111 ? 3.380 1.550 14.924 1.00 97.88 111 LEU A C 1
ATOM 904 O O . LEU A 1 111 ? 2.842 0.984 15.871 1.00 97.88 111 LEU A O 1
ATOM 908 N N . GLN A 1 112 ? 4.103 2.663 15.065 1.00 97.00 112 GLN A N 1
ATOM 909 C CA . GLN A 1 112 ? 4.281 3.338 16.356 1.00 97.00 112 GLN A CA 1
ATOM 910 C C . GLN A 1 112 ? 2.941 3.821 16.923 1.00 97.00 112 GLN A C 1
ATOM 912 O O . GLN A 1 112 ? 2.659 3.602 18.101 1.00 97.00 112 GLN A O 1
ATOM 917 N N . ASP A 1 113 ? 2.084 4.400 16.079 1.00 95.12 113 ASP A N 1
ATOM 918 C CA . ASP A 1 113 ? 0.742 4.839 16.470 1.00 95.12 113 ASP A CA 1
ATOM 919 C C . ASP A 1 113 ? -0.120 3.656 16.945 1.00 95.12 113 ASP A C 1
ATOM 921 O O . ASP A 1 113 ? -0.805 3.746 17.965 1.00 95.12 113 ASP A O 1
ATOM 925 N N . LEU A 1 114 ? -0.059 2.516 16.243 1.00 94.81 114 LEU A N 1
ATOM 926 C CA . LEU A 1 114 ? -0.738 1.285 16.660 1.00 94.81 114 LEU A CA 1
ATOM 927 C C . LEU A 1 114 ? -0.244 0.784 18.020 1.00 94.81 114 LEU A C 1
ATOM 929 O O . LEU A 1 114 ? -1.060 0.420 18.866 1.00 94.81 114 LEU A O 1
ATOM 933 N N . ASP A 1 115 ? 1.070 0.776 18.243 1.00 92.94 115 ASP A N 1
ATOM 934 C CA . ASP A 1 115 ? 1.652 0.359 19.520 1.00 92.94 115 ASP A CA 1
ATOM 935 C C . ASP A 1 115 ? 1.212 1.290 20.663 1.00 92.94 115 ASP A C 1
ATOM 937 O O . ASP A 1 115 ? 0.920 0.813 21.760 1.00 92.94 115 ASP A O 1
ATOM 941 N N . MET A 1 116 ? 1.079 2.597 20.413 1.00 91.19 116 MET A N 1
ATOM 942 C CA . MET A 1 116 ? 0.537 3.550 21.389 1.00 91.19 116 MET A CA 1
ATOM 943 C C . MET A 1 116 ? -0.941 3.296 21.709 1.00 91.19 116 MET A C 1
ATOM 945 O O . MET A 1 116 ? -1.321 3.360 22.875 1.00 91.19 116 MET A O 1
ATOM 949 N N . ILE A 1 117 ? -1.768 2.990 20.702 1.00 89.00 117 ILE A N 1
ATOM 950 C CA . ILE A 1 117 ? -3.199 2.679 20.884 1.00 89.00 117 ILE A CA 1
ATOM 951 C C . ILE A 1 117 ? -3.390 1.385 21.686 1.00 89.00 117 ILE A C 1
ATOM 953 O O . ILE A 1 117 ? -4.296 1.295 22.514 1.00 89.00 117 ILE A O 1
ATOM 957 N N . LEU A 1 118 ? -2.566 0.371 21.411 1.00 85.31 118 LEU A N 1
ATOM 958 C CA . LEU A 1 118 ? -2.680 -0.965 22.000 1.00 85.31 118 LEU A CA 1
ATOM 959 C C . LEU A 1 118 ? -1.982 -1.098 23.354 1.00 85.31 118 LEU A C 1
ATOM 961 O O . LEU A 1 118 ? -2.263 -2.040 24.096 1.00 85.31 118 LEU A O 1
ATOM 965 N N . SER A 1 119 ? -1.075 -0.179 23.687 1.00 79.88 119 SER A N 1
ATOM 966 C CA . SER A 1 119 ? -0.440 -0.161 24.998 1.00 79.88 119 SER A CA 1
ATOM 967 C C . SER A 1 119 ? -1.500 0.137 26.062 1.00 79.88 119 SER A C 1
ATOM 969 O O . SER A 1 119 ? -2.117 1.204 26.007 1.00 79.88 119 SER A O 1
ATOM 971 N N . PRO A 1 120 ? -1.724 -0.749 27.054 1.00 60.75 120 PRO A N 1
ATOM 972 C CA . PRO A 1 120 ? -2.565 -0.397 28.184 1.00 60.75 120 PRO A CA 1
ATOM 973 C C . PRO A 1 120 ? -1.943 0.842 28.820 1.00 60.75 120 PRO A C 1
ATOM 975 O O . PRO A 1 120 ? -0.747 0.847 29.127 1.00 60.75 120 PRO A O 1
ATOM 978 N N . SER A 1 121 ? -2.733 1.908 28.950 1.00 57.25 121 SER A N 1
ATOM 979 C CA . SER A 1 121 ? -2.317 3.134 29.620 1.00 57.25 121 SER A CA 1
ATOM 980 C C . SER A 1 121 ? -1.608 2.743 30.910 1.00 57.25 121 SER A C 1
ATOM 982 O O . SER A 1 121 ? -2.228 2.134 31.786 1.00 57.25 121 SER A O 1
ATOM 984 N N . LYS A 1 122 ? -0.309 3.042 31.025 1.00 53.00 122 LYS A N 1
ATOM 985 C CA . LYS A 1 122 ? 0.365 3.025 32.321 1.00 53.00 122 LYS A CA 1
ATOM 986 C C . LYS A 1 122 ? -0.335 4.086 33.159 1.00 53.00 122 LYS A C 1
ATOM 988 O O . LYS A 1 122 ? 0.026 5.257 33.094 1.00 53.00 122 LYS A O 1
ATOM 993 N N . SER A 1 123 ? -1.385 3.688 33.868 1.00 41.16 123 SER A N 1
ATOM 994 C CA . SER A 1 123 ? -1.969 4.502 34.918 1.00 41.16 123 SER A CA 1
ATOM 995 C C . SER A 1 123 ? -0.834 4.807 35.893 1.00 41.16 123 SER A C 1
ATOM 997 O O . SER A 1 123 ? -0.184 3.861 36.349 1.00 41.16 123 SER A O 1
ATOM 999 N N . PRO A 1 124 ? -0.526 6.082 36.166 1.00 51.38 124 PRO A N 1
ATOM 1000 C CA . PRO A 1 124 ? 0.397 6.396 37.238 1.00 51.38 124 PRO A CA 1
ATOM 1001 C C . PRO A 1 124 ? -0.248 5.910 38.542 1.00 51.38 124 PRO A C 1
ATOM 1003 O O . PRO A 1 124 ? -1.358 6.330 38.874 1.00 51.38 124 PRO A O 1
ATOM 1006 N N . SER A 1 125 ? 0.406 4.949 39.201 1.00 45.22 125 SER A N 1
ATOM 1007 C CA . SER A 1 125 ? 0.153 4.607 40.605 1.00 45.22 125 SER A CA 1
ATOM 1008 C C . SER A 1 125 ? 0.531 5.761 41.520 1.00 45.22 125 SER A C 1
ATOM 1010 O O . SER A 1 125 ? 1.523 6.456 41.201 1.00 45.22 125 SER A O 1
#

Nearest PDB structures (foldseek):
  2kcv-assembly1_A  TM=6.833E-01  e=4.144E-01  Salinibacter ruber DSM 13855
  2l6j-assembly1_A  TM=5.803E-01  e=2.178E-01  Saccharomyces cerevisiae
  5cwm-assembly1_A  TM=6.401E-01  e=1.087E+00  synthetic construct
  8e0n-assembly1_A  TM=3.728E-01  e=4.618E+00  synthetic construct
  3q15-assembly2_B-3  TM=3.418E-01  e=9.267E+00  Bacillus subtilis

Solvent-accessible surface area (backbone atoms only — not comparable to full-atom values): 6755 Å² total; per-residue (Å²): 98,73,67,37,56,50,50,21,51,58,21,50,76,67,70,34,54,72,60,16,53,51,29,39,49,51,30,46,48,53,22,50,52,49,49,54,52,61,74,70,54,67,91,83,59,58,66,75,56,54,54,53,51,52,51,49,30,50,51,31,47,53,52,33,48,51,51,42,54,50,51,18,51,51,24,48,78,71,67,37,52,69,63,16,47,54,36,28,50,48,42,51,73,69,45,68,61,82,93,34,41,73,58,31,52,54,26,52,50,53,47,52,53,50,51,59,70,70,46,76,77,81,70,84,128

pLDDT: mean 92.08, std 11.72, range [41.16, 98.81]

Foldseek 3Di:
DVVLLVQLVVCVVVVVLVSNVVSLVVLLVVLVVLVVVLVPDDPPDDPVVSVVSVVVSLVSLLSSLVSLLVSLVSCVVVVVLVSSLVSLVCSLVPDDDPSCVVSNVSSVVSNVVSCVVPPDPPDPD